Protein AF-A0A1Y5TP19-F1 (afdb_monomer_lite)

Structure (mmCIF, N/CA/C/O backbone):
data_AF-A0A1Y5TP19-F1
#
_entry.id   AF-A0A1Y5TP19-F1
#
loop_
_atom_site.group_PDB
_atom_site.id
_atom_site.type_symbol
_atom_site.label_atom_id
_atom_site.label_alt_id
_atom_site.label_comp_id
_atom_site.label_asym_id
_atom_site.label_entity_id
_atom_site.label_seq_id
_atom_site.pdbx_PDB_ins_code
_atom_site.Cartn_x
_atom_site.Cartn_y
_atom_site.Cartn_z
_atom_site.occupancy
_atom_site.B_iso_or_equiv
_atom_site.auth_seq_id
_atom_site.auth_comp_id
_atom_site.auth_asym_id
_atom_site.auth_atom_id
_atom_site.pdbx_PDB_model_num
ATOM 1 N N . MET A 1 1 ? 65.567 -20.923 27.492 1.00 49.81 1 MET A N 1
ATOM 2 C CA . MET A 1 1 ? 64.669 -20.079 26.671 1.00 49.81 1 MET A CA 1
ATOM 3 C C . MET A 1 1 ? 63.311 -20.770 26.587 1.00 49.81 1 MET A C 1
ATOM 5 O O . MET A 1 1 ? 63.199 -21.785 25.915 1.00 49.81 1 MET A O 1
ATOM 9 N N . LYS A 1 2 ? 62.323 -20.315 27.369 1.00 49.16 2 LYS A N 1
ATOM 10 C CA . LYS A 1 2 ? 60.999 -20.948 27.527 1.00 49.16 2 LYS A CA 1
ATOM 11 C C . LYS A 1 2 ? 60.025 -20.250 26.567 1.00 49.16 2 LYS A C 1
ATOM 13 O O . LYS A 1 2 ? 59.767 -19.064 26.741 1.00 49.16 2 LYS A O 1
ATOM 18 N N . ARG A 1 3 ? 59.560 -20.941 25.520 1.00 50.56 3 ARG A N 1
ATOM 19 C CA . ARG A 1 3 ? 58.592 -20.398 24.551 1.00 50.56 3 ARG A CA 1
ATOM 20 C C . ARG A 1 3 ? 57.186 -20.456 25.157 1.00 50.56 3 ARG A C 1
ATOM 22 O O . ARG A 1 3 ? 56.678 -21.541 25.417 1.00 50.56 3 ARG A O 1
ATOM 29 N N . LEU A 1 4 ? 56.601 -19.287 25.403 1.00 55.16 4 LEU A N 1
ATOM 30 C CA . LEU A 1 4 ? 55.189 -19.104 25.740 1.00 55.16 4 LEU A CA 1
ATOM 31 C C . LEU A 1 4 ? 54.353 -19.283 24.467 1.00 55.16 4 LEU A C 1
ATOM 33 O O . LEU A 1 4 ? 54.553 -18.566 23.488 1.00 55.16 4 LEU A O 1
ATOM 37 N N . VAL A 1 5 ? 53.441 -20.252 24.483 1.00 56.28 5 VAL A N 1
ATOM 38 C CA . VAL A 1 5 ? 52.428 -20.457 23.443 1.00 56.28 5 VAL A CA 1
ATOM 39 C C . VAL A 1 5 ? 51.223 -19.593 23.807 1.00 56.28 5 VAL A C 1
ATOM 41 O O . VAL A 1 5 ? 50.555 -19.850 24.806 1.00 56.28 5 VAL A O 1
ATOM 44 N N . PHE A 1 6 ? 50.974 -18.547 23.019 1.00 53.19 6 PHE A N 1
ATOM 45 C CA . PHE A 1 6 ? 49.748 -17.753 23.084 1.00 53.19 6 PHE A CA 1
ATOM 46 C C . PHE A 1 6 ? 48.612 -18.548 22.430 1.00 53.19 6 PHE A C 1
ATOM 48 O O . PHE A 1 6 ? 48.615 -18.769 21.221 1.00 53.19 6 PHE A O 1
ATOM 55 N N . ILE A 1 7 ? 47.647 -18.985 23.238 1.00 58.78 7 ILE A N 1
ATOM 56 C CA . ILE A 1 7 ? 46.369 -19.519 22.764 1.00 58.78 7 ILE A CA 1
ATOM 57 C C . ILE A 1 7 ? 45.490 -18.310 22.434 1.00 58.78 7 ILE A C 1
ATOM 59 O O . ILE A 1 7 ? 45.007 -17.619 23.329 1.00 58.78 7 ILE A O 1
ATOM 63 N N . GLY A 1 8 ? 45.341 -18.018 21.142 1.00 55.22 8 GLY A N 1
ATOM 64 C CA . GLY A 1 8 ? 44.398 -17.020 20.650 1.00 55.22 8 GLY A CA 1
ATOM 65 C C . GLY A 1 8 ? 42.970 -17.532 20.808 1.00 55.22 8 GLY A C 1
ATOM 66 O O . GLY A 1 8 ? 42.582 -18.505 20.167 1.00 55.22 8 GLY A O 1
ATOM 67 N N . VAL A 1 9 ? 42.195 -16.880 21.672 1.00 56.19 9 VAL A N 1
ATOM 68 C CA . VAL A 1 9 ? 40.747 -17.074 21.773 1.00 56.19 9 VAL A CA 1
ATOM 69 C C . VAL A 1 9 ? 40.119 -16.481 20.512 1.00 56.19 9 VAL A C 1
ATOM 71 O O . VAL A 1 9 ? 40.036 -15.263 20.363 1.00 56.19 9 VAL A O 1
ATOM 74 N N . LEU A 1 10 ? 39.717 -17.347 19.580 1.00 56.06 10 LEU A N 1
ATOM 75 C CA . LEU A 1 10 ? 38.857 -16.977 18.461 1.00 56.06 10 LEU A CA 1
ATOM 76 C C . LEU A 1 10 ? 37.479 -16.630 19.044 1.00 56.06 10 LEU A C 1
ATOM 78 O O . LEU A 1 10 ? 36.723 -17.515 19.442 1.00 56.06 10 LEU A O 1
ATOM 82 N N . ALA A 1 11 ? 37.166 -15.339 19.140 1.00 54.06 11 ALA A N 1
ATOM 83 C CA . ALA A 1 11 ? 35.811 -14.892 19.417 1.00 54.06 11 ALA A CA 1
ATOM 84 C C . ALA A 1 11 ? 34.940 -15.246 18.203 1.00 54.06 11 ALA A C 1
ATOM 86 O O . ALA A 1 11 ? 35.033 -14.613 17.152 1.00 54.06 11 ALA A O 1
ATOM 87 N N . LEU A 1 12 ? 34.127 -16.293 18.345 1.00 51.78 12 LEU A N 1
ATOM 88 C CA . LEU A 1 12 ? 33.009 -16.580 17.454 1.00 51.78 12 LEU A CA 1
ATOM 89 C C . LEU A 1 12 ? 32.052 -15.387 17.535 1.00 51.78 12 LEU A C 1
ATOM 91 O O . LEU A 1 12 ? 31.299 -15.254 18.498 1.00 51.78 12 LEU A O 1
ATOM 95 N N . MET A 1 13 ? 32.121 -14.486 16.556 1.00 58.78 13 MET A N 1
ATOM 96 C CA . MET A 1 13 ? 31.067 -13.498 16.369 1.00 58.78 13 MET A CA 1
ATOM 97 C C . MET A 1 13 ? 29.789 -14.253 15.988 1.00 58.78 13 MET A C 1
ATOM 99 O O . MET A 1 13 ? 29.853 -15.108 15.099 1.00 58.78 13 MET A O 1
ATOM 103 N N . PRO A 1 14 ? 28.643 -13.983 16.639 1.00 52.81 14 PRO A N 1
ATOM 104 C CA . PRO A 1 14 ? 27.371 -14.506 16.178 1.00 52.81 14 PRO A CA 1
ATOM 105 C C . PRO A 1 14 ? 27.142 -13.977 14.764 1.00 52.81 14 PRO A C 1
ATOM 107 O O . PRO A 1 14 ? 27.021 -12.772 14.545 1.00 52.81 14 PRO A O 1
ATOM 110 N N . SER A 1 15 ? 27.130 -14.888 13.796 1.00 52.19 15 SER A N 1
ATOM 111 C CA . SER A 1 15 ? 26.559 -14.626 12.490 1.00 52.19 15 SER A CA 1
ATOM 112 C C . SER A 1 15 ? 25.104 -14.237 12.720 1.00 52.19 15 SER A C 1
ATOM 114 O O . SER A 1 15 ? 24.290 -15.053 13.146 1.00 52.19 15 SER A O 1
ATOM 116 N N . THR A 1 16 ? 24.780 -12.969 12.482 1.00 54.03 16 THR A N 1
ATOM 117 C CA . THR A 1 16 ? 23.405 -12.557 12.214 1.00 54.03 16 THR A CA 1
ATOM 118 C C . THR A 1 16 ? 22.940 -13.412 11.044 1.00 54.03 16 THR A C 1
ATOM 120 O O . THR A 1 16 ? 23.411 -13.232 9.919 1.00 54.03 16 THR A O 1
ATOM 123 N N . GLY A 1 17 ? 22.136 -14.432 11.352 1.00 42.69 17 GLY A N 1
ATOM 124 C CA . GLY A 1 17 ? 21.569 -15.339 10.368 1.00 42.69 17 GLY A CA 1
ATOM 125 C C . GLY A 1 17 ? 20.889 -14.543 9.264 1.00 42.69 17 GLY A C 1
ATOM 126 O O . GLY A 1 17 ? 20.362 -13.458 9.511 1.00 42.69 17 GLY A O 1
ATOM 127 N N . PHE A 1 18 ? 20.974 -15.079 8.050 1.00 44.12 18 PHE A N 1
ATOM 128 C CA . PHE A 1 18 ? 20.261 -14.593 6.881 1.00 44.12 18 PHE A CA 1
ATOM 129 C C . PHE A 1 18 ? 18.843 -14.182 7.273 1.00 44.12 18 PHE A C 1
ATOM 131 O O . PHE A 1 18 ? 18.109 -14.959 7.884 1.00 44.12 18 PHE A O 1
ATOM 138 N N . ALA A 1 19 ? 18.557 -12.913 6.997 1.00 44.75 19 ALA A N 1
ATOM 139 C CA . ALA A 1 19 ? 17.285 -12.267 7.222 1.00 44.75 19 ALA A CA 1
ATOM 140 C C . ALA A 1 19 ? 16.144 -13.121 6.660 1.00 44.75 19 ALA A C 1
ATOM 142 O O . ALA A 1 19 ? 16.306 -13.749 5.615 1.00 44.75 19 ALA A O 1
ATOM 143 N N . ASP A 1 20 ? 15.004 -13.108 7.350 1.00 48.91 20 ASP A N 1
ATOM 144 C CA . ASP A 1 20 ? 13.715 -13.468 6.765 1.00 48.91 20 ASP A CA 1
ATOM 145 C C . ASP A 1 20 ? 13.628 -12.897 5.339 1.00 48.91 20 ASP A C 1
ATOM 147 O O . ASP A 1 20 ? 13.843 -11.697 5.148 1.00 48.91 20 ASP A O 1
ATOM 151 N N . ASP A 1 21 ? 13.284 -13.732 4.354 1.00 62.91 21 ASP A N 1
ATOM 152 C CA . ASP A 1 21 ? 13.056 -13.373 2.940 1.00 62.91 21 ASP A CA 1
ATOM 153 C C . ASP A 1 21 ? 11.818 -12.455 2.750 1.00 62.91 21 ASP A C 1
ATOM 155 O O . ASP A 1 21 ? 11.130 -12.477 1.726 1.00 62.91 21 ASP A O 1
ATOM 159 N N . ALA A 1 22 ? 11.471 -11.660 3.761 1.00 74.81 22 ALA A N 1
ATOM 160 C CA . ALA A 1 22 ? 10.324 -10.778 3.754 1.00 74.81 22 ALA A CA 1
ATOM 161 C C . ALA A 1 22 ? 10.591 -9.573 2.843 1.00 74.81 22 ALA A C 1
ATOM 163 O O . ALA A 1 22 ? 11.487 -8.761 3.067 1.00 74.81 22 ALA A O 1
ATOM 164 N N . VAL A 1 23 ? 9.760 -9.443 1.809 1.00 90.69 23 VAL A N 1
ATOM 165 C CA . VAL A 1 23 ? 9.824 -8.355 0.821 1.00 90.69 23 VAL A CA 1
ATOM 166 C C . VAL A 1 23 ? 9.616 -6.973 1.454 1.00 90.69 23 VAL A C 1
ATOM 168 O O . VAL A 1 23 ? 10.214 -5.997 0.998 1.00 90.69 23 VAL A O 1
ATOM 171 N N . LEU A 1 24 ? 8.800 -6.890 2.510 1.00 94.25 24 LEU A N 1
ATOM 172 C CA . LEU A 1 24 ? 8.569 -5.681 3.304 1.00 94.25 24 LEU A CA 1
ATOM 173 C C . LEU A 1 24 ? 8.929 -5.933 4.777 1.00 94.25 24 LEU A C 1
ATOM 175 O O . LEU A 1 24 ? 8.844 -7.076 5.231 1.00 94.25 24 LEU A O 1
ATOM 179 N N . PRO A 1 25 ? 9.242 -4.878 5.553 1.00 95.56 25 PRO A N 1
ATOM 180 C CA . PRO A 1 25 ? 9.376 -4.978 7.002 1.00 95.56 25 PRO A CA 1
ATOM 181 C C . PRO A 1 25 ? 8.089 -5.495 7.666 1.00 95.56 25 PRO A C 1
ATOM 183 O O . PRO A 1 25 ? 7.005 -5.286 7.106 1.00 95.56 25 PRO A O 1
ATOM 186 N N . PRO A 1 26 ? 8.171 -6.099 8.867 1.00 96.25 26 PRO A N 1
ATOM 187 C CA . PRO A 1 26 ? 7.002 -6.552 9.620 1.00 96.25 26 PRO A CA 1
ATOM 188 C C . PRO A 1 26 ? 5.958 -5.447 9.831 1.00 96.25 26 PRO A C 1
ATOM 190 O O . PRO A 1 26 ? 6.308 -4.278 10.007 1.00 96.25 26 PRO A O 1
ATOM 193 N N . GLN A 1 27 ? 4.675 -5.827 9.876 1.00 96.81 27 GLN A N 1
ATOM 194 C CA . GLN A 1 27 ? 3.550 -4.891 10.009 1.00 96.81 27 GLN A CA 1
ATOM 195 C C . GLN A 1 27 ? 3.733 -3.906 11.172 1.00 96.81 27 GLN A C 1
ATOM 197 O O . GLN A 1 27 ? 3.588 -2.703 10.978 1.00 96.81 27 GLN A O 1
ATOM 202 N N . GLU A 1 28 ? 4.111 -4.396 12.356 1.00 97.06 28 GLU A N 1
ATOM 203 C CA . GLU A 1 28 ? 4.306 -3.578 13.561 1.00 97.06 28 GLU A CA 1
ATOM 204 C C . GLU A 1 28 ? 5.353 -2.469 13.361 1.00 97.06 28 GLU A C 1
ATOM 206 O O . GLU A 1 28 ? 5.168 -1.335 13.811 1.00 97.06 28 GLU A O 1
ATOM 211 N N . GLN A 1 29 ? 6.436 -2.760 12.634 1.00 97.62 29 GLN A N 1
ATOM 212 C CA . GLN A 1 29 ? 7.475 -1.774 12.338 1.00 97.62 29 GLN A CA 1
ATOM 213 C C . GLN A 1 29 ? 6.937 -0.665 11.429 1.00 97.62 29 GLN A C 1
ATOM 215 O O . GLN A 1 29 ? 7.205 0.518 11.656 1.00 97.62 29 GLN A O 1
ATOM 220 N N . VAL A 1 30 ? 6.140 -1.031 10.422 1.00 98.12 30 VAL A N 1
ATOM 221 C CA . VAL A 1 30 ? 5.493 -0.057 9.539 1.00 98.12 30 VAL A CA 1
ATOM 222 C C . VAL A 1 30 ? 4.470 0.778 10.309 1.00 98.12 30 VAL A C 1
ATOM 224 O O . VAL A 1 30 ? 4.478 2.001 10.184 1.00 98.12 30 VAL A O 1
ATOM 227 N N . GLU A 1 31 ? 3.613 0.159 11.125 1.00 97.75 31 GLU A N 1
ATOM 228 C CA . GLU A 1 31 ? 2.636 0.872 11.962 1.00 97.75 31 GLU A CA 1
ATOM 229 C C . GLU A 1 31 ? 3.321 1.861 12.910 1.00 97.75 31 GLU A C 1
ATOM 231 O O . GLU A 1 31 ? 2.880 3.004 13.031 1.00 97.75 31 GLU A O 1
ATOM 236 N N . THR A 1 32 ? 4.447 1.463 13.506 1.00 97.88 32 THR A N 1
ATOM 237 C CA . THR A 1 32 ? 5.268 2.338 14.353 1.00 97.88 32 THR A CA 1
ATOM 238 C C . THR A 1 32 ? 5.758 3.564 13.582 1.00 97.88 32 THR A C 1
ATOM 240 O O . THR A 1 32 ? 5.635 4.690 14.071 1.00 97.88 32 THR A O 1
ATOM 243 N N . CYS A 1 33 ? 6.261 3.378 12.355 1.00 98.50 33 CYS A N 1
ATOM 244 C CA . CYS A 1 33 ? 6.642 4.497 11.493 1.00 98.50 33 CYS A CA 1
ATOM 245 C C . CYS A 1 33 ? 5.442 5.406 11.194 1.00 98.50 33 CYS A C 1
ATOM 247 O O . CYS A 1 33 ? 5.531 6.623 11.353 1.00 98.50 33 CYS A O 1
ATOM 249 N N . LEU A 1 34 ? 4.303 4.828 10.802 1.00 98.31 34 LEU A N 1
ATOM 250 C CA . LEU A 1 34 ? 3.097 5.577 10.444 1.00 98.31 34 LEU A CA 1
ATOM 251 C C . LEU A 1 34 ? 2.577 6.424 11.608 1.00 98.31 34 LEU A C 1
ATOM 253 O O . LEU A 1 34 ? 2.273 7.601 11.415 1.00 98.31 34 LEU A O 1
ATOM 257 N N . MET A 1 35 ? 2.533 5.859 12.814 1.00 96.50 35 MET A N 1
ATOM 258 C CA . MET A 1 35 ? 2.146 6.586 14.023 1.00 96.50 35 MET A CA 1
ATOM 259 C C . MET A 1 35 ? 3.135 7.710 14.352 1.00 96.50 35 MET A C 1
ATOM 261 O O . MET A 1 35 ? 2.724 8.816 14.701 1.00 96.50 35 MET A O 1
ATOM 265 N N . SER A 1 36 ? 4.440 7.467 14.196 1.00 97.19 36 SER A N 1
ATOM 266 C CA . SER A 1 36 ? 5.461 8.501 14.394 1.00 97.19 36 SER A CA 1
ATOM 267 C C . SER A 1 36 ? 5.310 9.660 13.398 1.00 97.19 36 SER A C 1
ATOM 269 O O . SER A 1 36 ? 5.390 10.829 13.789 1.00 97.19 36 SER A O 1
ATOM 271 N N . GLN A 1 37 ? 5.019 9.366 12.126 1.00 97.25 37 GLN A N 1
ATOM 272 C CA . GLN A 1 37 ? 4.730 10.392 11.118 1.00 97.25 37 GLN A CA 1
ATOM 273 C C . GLN A 1 37 ? 3.456 11.172 11.462 1.00 97.25 37 GLN A C 1
ATOM 275 O O . GLN A 1 37 ? 3.471 12.399 11.423 1.00 97.25 37 GLN A O 1
ATOM 280 N N . ALA A 1 38 ? 2.382 10.497 11.880 1.00 94.62 38 ALA A N 1
ATOM 281 C CA . ALA A 1 38 ? 1.139 11.157 12.283 1.00 94.62 38 ALA A CA 1
ATOM 282 C C . ALA A 1 38 ? 1.351 12.138 13.454 1.00 94.62 38 ALA A C 1
ATOM 284 O O . ALA A 1 38 ? 0.889 13.276 1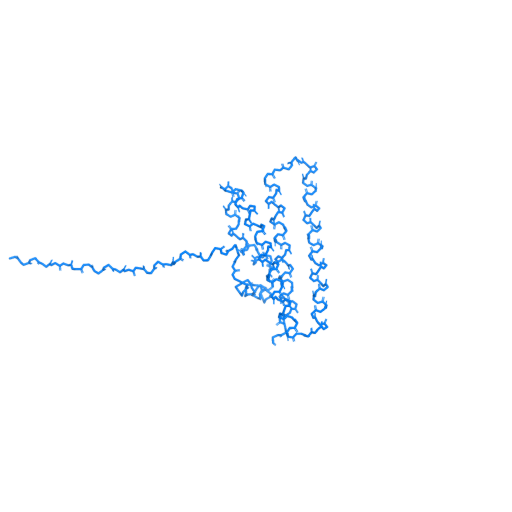3.397 1.00 94.62 38 ALA A O 1
ATOM 285 N N . GLN A 1 39 ? 2.118 11.739 14.474 1.00 94.25 39 GLN A N 1
ATOM 286 C CA . GLN A 1 39 ? 2.430 12.582 15.637 1.00 94.25 39 GLN A CA 1
ATOM 287 C C . GLN A 1 39 ? 3.327 13.778 15.293 1.00 94.25 39 GLN A C 1
ATOM 289 O O . GLN A 1 39 ? 3.195 14.846 15.886 1.00 94.25 39 GLN A O 1
ATOM 294 N N . SER A 1 40 ? 4.239 13.608 14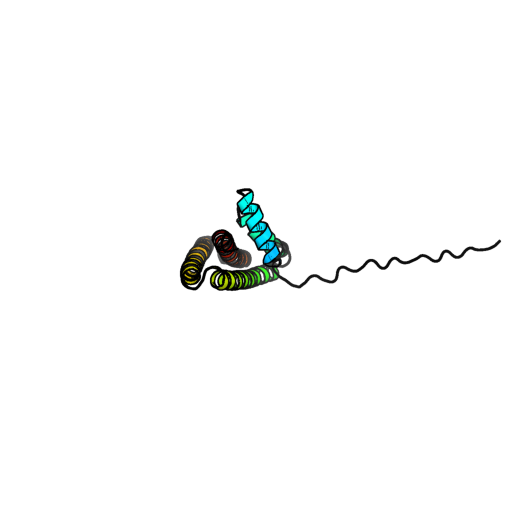.335 1.00 95.19 40 SER A N 1
ATOM 295 C CA . SER A 1 40 ? 5.158 14.663 13.891 1.00 95.19 40 SER A CA 1
ATOM 296 C C . SER A 1 40 ? 4.603 15.530 12.752 1.00 95.19 40 SER A C 1
ATOM 298 O O . SER A 1 40 ? 5.275 16.467 12.322 1.00 95.19 40 SER A O 1
ATOM 300 N N . GLY A 1 41 ? 3.388 15.248 12.262 1.00 94.00 41 GLY A N 1
ATO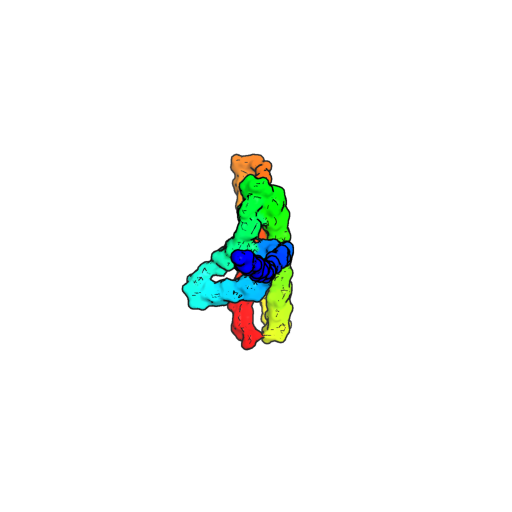M 301 C CA . GLY A 1 41 ? 2.801 15.916 11.095 1.00 94.00 41 GLY A CA 1
ATOM 302 C C . GLY A 1 41 ? 3.521 15.603 9.777 1.00 94.00 41 GLY A C 1
ATOM 303 O O . GLY A 1 41 ? 3.396 16.353 8.808 1.00 94.00 41 GLY A O 1
ATOM 304 N N . GLY A 1 42 ? 4.309 14.530 9.747 1.00 95.44 42 GLY A N 1
ATOM 305 C CA . GLY A 1 42 ? 5.044 14.088 8.574 1.00 95.44 42 GLY A CA 1
ATOM 306 C C . GLY A 1 42 ? 4.207 13.209 7.632 1.00 95.44 42 GLY A C 1
ATOM 307 O O . GLY A 1 42 ? 3.119 12.744 7.981 1.00 95.44 42 GLY A O 1
ATOM 308 N N . PRO A 1 43 ? 4.671 12.997 6.390 1.00 96.44 43 PRO A N 1
ATOM 309 C CA . PRO A 1 43 ? 3.860 12.361 5.362 1.00 96.44 43 PRO A CA 1
ATOM 310 C C . PRO A 1 43 ? 3.960 10.830 5.425 1.00 96.44 43 PRO A C 1
ATOM 312 O O . PRO A 1 43 ? 5.045 10.275 5.295 1.00 96.44 43 PRO A O 1
ATOM 315 N N . SER A 1 44 ? 2.831 10.117 5.492 1.00 95.25 44 SER A N 1
ATOM 316 C CA . SER A 1 44 ? 2.807 8.640 5.560 1.00 95.25 44 SER A CA 1
ATOM 317 C C . SER A 1 44 ? 3.525 7.940 4.397 1.00 95.25 44 SER A C 1
ATOM 319 O O . SER A 1 44 ? 4.001 6.817 4.546 1.00 95.25 44 SER A O 1
ATOM 321 N N . ILE A 1 45 ? 3.638 8.603 3.239 1.00 96.94 45 ILE A N 1
ATOM 322 C CA . ILE A 1 45 ? 4.350 8.074 2.068 1.00 96.94 45 ILE A CA 1
ATOM 323 C C . ILE A 1 45 ? 5.838 7.805 2.346 1.00 96.94 45 ILE A C 1
ATOM 325 O O . ILE A 1 45 ? 6.423 6.963 1.669 1.00 96.94 45 ILE A O 1
ATOM 329 N N . SER A 1 46 ? 6.459 8.474 3.329 1.00 97.38 46 SER A N 1
ATOM 330 C CA . SER A 1 46 ? 7.849 8.193 3.712 1.00 97.38 46 SER A CA 1
ATOM 331 C C . SER A 1 46 ? 7.997 6.755 4.215 1.00 97.38 46 SER A C 1
ATOM 333 O O . SER A 1 46 ? 8.838 6.029 3.695 1.00 97.38 46 SER A O 1
ATOM 335 N N . CYS A 1 47 ? 7.111 6.311 5.111 1.00 98.38 47 CYS A N 1
ATOM 336 C CA . CYS A 1 47 ? 7.091 4.947 5.645 1.00 98.38 47 CYS A CA 1
ATOM 337 C C . CYS A 1 47 ? 6.829 3.900 4.558 1.00 98.38 47 CYS A C 1
ATOM 339 O O . CYS A 1 47 ? 7.446 2.839 4.553 1.00 98.38 47 CYS A O 1
ATOM 341 N N . ILE A 1 48 ? 5.931 4.198 3.612 1.00 98.19 48 ILE A N 1
ATOM 342 C CA . ILE A 1 48 ? 5.631 3.280 2.502 1.00 98.19 48 ILE A CA 1
ATOM 343 C C . ILE A 1 48 ? 6.836 3.146 1.563 1.00 98.19 48 ILE A C 1
ATOM 345 O O . ILE A 1 48 ? 7.182 2.036 1.162 1.00 98.19 48 ILE A O 1
ATOM 349 N N . ASN A 1 49 ? 7.499 4.260 1.237 1.00 96.94 49 ASN A N 1
ATOM 350 C CA . ASN A 1 49 ? 8.707 4.249 0.414 1.00 96.94 49 ASN A CA 1
ATOM 351 C C . ASN A 1 49 ? 9.874 3.542 1.111 1.00 96.94 49 ASN A C 1
ATOM 353 O O . ASN A 1 49 ? 10.607 2.813 0.449 1.00 96.94 49 ASN A O 1
ATOM 357 N N . GLU A 1 50 ? 10.040 3.745 2.419 1.00 97.19 50 GLU A N 1
ATOM 358 C CA . GLU A 1 50 ? 11.058 3.063 3.220 1.00 97.19 50 GLU A CA 1
ATOM 359 C C . GLU A 1 50 ? 10.821 1.551 3.230 1.00 97.19 50 GLU A C 1
ATOM 361 O O . GLU A 1 50 ? 11.726 0.788 2.897 1.00 97.19 50 GLU A O 1
ATOM 366 N N . ALA A 1 51 ? 9.583 1.118 3.490 1.00 97.62 51 ALA A N 1
ATOM 367 C CA . ALA A 1 51 ? 9.208 -0.293 3.470 1.00 97.62 51 ALA A CA 1
ATOM 368 C C . ALA A 1 51 ? 9.490 -0.962 2.113 1.00 97.62 51 ALA A C 1
ATOM 370 O O . ALA A 1 51 ? 9.884 -2.121 2.064 1.00 97.62 51 ALA A O 1
ATOM 371 N N . GLN A 1 52 ? 9.324 -0.228 1.012 1.00 97.00 52 GLN A N 1
ATOM 372 C CA . GLN A 1 52 ? 9.573 -0.710 -0.350 1.00 97.00 52 GLN A CA 1
ATOM 373 C C . GLN A 1 52 ? 11.012 -0.475 -0.840 1.00 97.00 52 GLN A C 1
ATOM 375 O O . GLN A 1 52 ? 11.325 -0.785 -1.994 1.00 97.00 52 GLN A O 1
ATOM 380 N N . GLY A 1 53 ? 11.894 0.083 -0.003 1.00 95.88 53 GLY A N 1
ATOM 381 C CA . GLY A 1 53 ? 13.262 0.440 -0.383 1.00 95.88 53 GLY A CA 1
ATOM 382 C C . GLY A 1 53 ? 14.075 -0.757 -0.881 1.00 95.88 53 GLY A C 1
ATOM 383 O O . GLY A 1 53 ? 14.843 -0.629 -1.836 1.00 95.88 53 GLY A O 1
ATOM 384 N N . SER A 1 54 ? 13.820 -1.938 -0.313 1.00 93.38 54 SER A N 1
ATOM 385 C CA . SER A 1 54 ? 14.403 -3.219 -0.730 1.00 93.38 54 SER A CA 1
ATOM 386 C C . SER A 1 54 ? 14.069 -3.594 -2.179 1.00 93.38 54 SER A C 1
ATOM 388 O O . SER A 1 54 ? 14.874 -4.248 -2.829 1.00 93.38 54 SER A O 1
ATOM 390 N N . CYS A 1 55 ? 12.930 -3.171 -2.732 1.00 96.12 55 CYS A N 1
ATOM 391 C CA . CYS A 1 55 ? 12.590 -3.438 -4.132 1.00 96.12 55 CYS A CA 1
ATOM 392 C C . CYS A 1 55 ? 13.287 -2.473 -5.094 1.00 96.12 55 CYS A C 1
ATOM 394 O O . CYS A 1 55 ? 13.626 -2.839 -6.220 1.00 96.12 55 CYS A O 1
ATOM 396 N N . ILE A 1 56 ? 13.521 -1.233 -4.654 1.00 94.12 56 ILE A N 1
ATOM 397 C CA . ILE A 1 56 ? 14.116 -0.174 -5.480 1.00 94.12 56 ILE A CA 1
ATOM 398 C C . ILE A 1 56 ? 15.566 -0.508 -5.848 1.00 94.12 56 ILE A C 1
ATOM 400 O O . ILE A 1 56 ? 15.990 -0.199 -6.961 1.00 94.12 56 ILE A O 1
ATOM 404 N N . GLN A 1 57 ? 16.303 -1.178 -4.958 1.00 93.88 57 GLN A N 1
ATOM 405 C CA . GLN A 1 57 ? 17.710 -1.528 -5.189 1.00 93.88 57 GLN A CA 1
ATOM 406 C C . GLN A 1 57 ? 17.921 -2.437 -6.412 1.00 93.88 57 GLN A C 1
ATOM 408 O O . GLN A 1 57 ? 18.995 -2.430 -7.000 1.00 93.88 57 GLN A O 1
ATOM 413 N N . PHE A 1 58 ? 16.899 -3.194 -6.825 1.00 92.81 58 PHE A N 1
ATOM 414 C CA . PHE A 1 58 ? 16.994 -4.114 -7.958 1.00 92.81 58 PHE A CA 1
ATOM 415 C C . PHE A 1 58 ? 16.712 -3.452 -9.312 1.00 92.81 58 PHE A C 1
ATOM 417 O O . PHE A 1 58 ? 16.947 -4.077 -10.340 1.00 92.81 58 PHE A O 1
ATOM 424 N N . ILE A 1 59 ? 16.206 -2.211 -9.346 1.00 93.06 59 ILE A N 1
ATOM 425 C CA . ILE A 1 59 ? 15.690 -1.598 -10.584 1.00 93.06 59 ILE A CA 1
ATOM 426 C C . ILE A 1 59 ? 16.756 -1.517 -11.686 1.00 93.06 59 ILE A C 1
ATOM 428 O O . ILE A 1 59 ? 16.418 -1.721 -12.848 1.00 93.06 59 ILE A O 1
ATOM 432 N N . SER A 1 60 ? 18.014 -1.216 -11.352 1.00 93.06 60 SER A N 1
ATOM 433 C CA . SER A 1 60 ? 19.096 -1.122 -12.344 1.00 93.06 60 SER A CA 1
ATOM 434 C C . SER A 1 60 ? 19.727 -2.472 -12.672 1.00 93.06 60 SER A C 1
ATOM 436 O O . SER A 1 60 ? 20.017 -2.744 -13.835 1.00 93.06 60 SER A O 1
ATOM 438 N N . ASP A 1 61 ? 19.939 -3.302 -11.651 1.00 93.12 61 ASP A N 1
ATOM 439 C CA . ASP A 1 61 ? 20.854 -4.444 -11.739 1.00 93.12 61 ASP A CA 1
ATOM 440 C C . ASP A 1 61 ? 20.116 -5.762 -12.008 1.00 93.12 61 ASP A C 1
ATOM 442 O O . ASP A 1 61 ? 20.669 -6.677 -12.619 1.00 93.12 61 ASP A O 1
ATOM 446 N N . ALA A 1 62 ? 18.857 -5.860 -11.573 1.00 95.50 62 ALA A N 1
ATOM 447 C CA . ALA A 1 62 ? 17.992 -7.021 -11.761 1.00 95.50 62 ALA A CA 1
ATOM 448 C C . ALA A 1 62 ? 16.519 -6.584 -11.9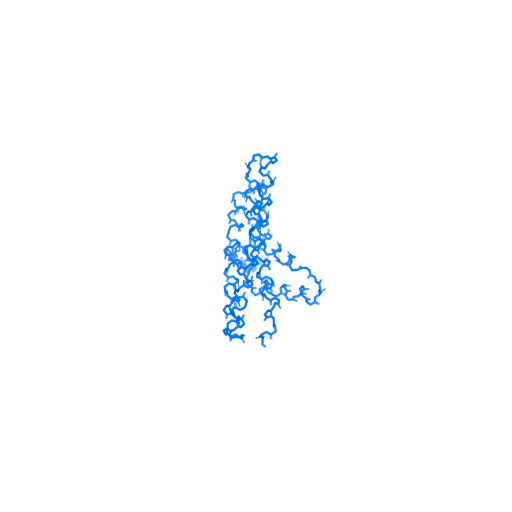27 1.00 95.50 62 ALA A C 1
ATOM 450 O O . ALA A 1 62 ? 15.694 -6.818 -11.037 1.00 95.50 62 ALA A O 1
ATOM 451 N N . PRO A 1 63 ? 16.153 -5.951 -13.056 1.00 95.00 63 PRO A N 1
ATOM 452 C CA . PRO A 1 63 ? 14.844 -5.312 -13.225 1.00 95.00 63 PRO A CA 1
ATOM 453 C C . PRO A 1 63 ? 13.654 -6.279 -13.057 1.00 95.00 63 PRO A C 1
ATOM 455 O O . PRO A 1 63 ? 12.648 -5.938 -12.433 1.00 95.00 63 PRO A O 1
ATOM 458 N N . GLN A 1 64 ? 13.800 -7.530 -13.499 1.00 95.94 64 GLN A N 1
ATOM 459 C CA . GLN A 1 64 ? 12.802 -8.585 -13.302 1.00 95.94 64 GLN A CA 1
ATOM 460 C C . GLN A 1 64 ? 12.625 -8.933 -11.817 1.00 95.94 64 GLN A C 1
ATOM 462 O O . GLN A 1 64 ? 11.504 -9.181 -11.373 1.00 95.94 64 GLN A O 1
ATOM 467 N N . ALA A 1 65 ? 13.706 -8.917 -11.029 1.00 95.88 65 ALA A N 1
ATOM 468 C CA . ALA A 1 65 ? 13.625 -9.100 -9.582 1.00 95.88 65 ALA A CA 1
ATOM 469 C C . ALA A 1 65 ? 12.934 -7.903 -8.912 1.00 95.88 65 ALA A C 1
ATOM 471 O O . ALA A 1 65 ? 12.122 -8.100 -8.011 1.00 95.88 65 ALA A O 1
ATOM 472 N N . ALA A 1 66 ? 13.169 -6.676 -9.396 1.00 96.81 66 ALA A N 1
ATOM 473 C CA . ALA A 1 66 ? 12.443 -5.492 -8.934 1.00 96.81 66 ALA A CA 1
ATOM 474 C C . ALA A 1 66 ? 10.933 -5.612 -9.195 1.00 96.81 66 ALA A C 1
ATOM 476 O O . ALA A 1 66 ? 10.127 -5.341 -8.304 1.00 96.81 66 ALA A O 1
ATOM 477 N N . LEU A 1 67 ? 10.546 -6.052 -10.399 1.00 97.44 67 LEU A N 1
ATOM 478 C CA . LEU A 1 67 ? 9.148 -6.289 -10.758 1.00 97.44 67 LEU A CA 1
ATOM 479 C C . LEU A 1 67 ? 8.494 -7.302 -9.809 1.00 97.44 67 LEU A C 1
ATOM 481 O O . LEU A 1 67 ? 7.449 -7.004 -9.232 1.00 97.44 67 LEU A O 1
ATOM 485 N N . LEU A 1 68 ? 9.118 -8.470 -9.618 1.00 97.50 68 LEU A N 1
ATOM 486 C CA . LEU A 1 68 ? 8.611 -9.503 -8.709 1.00 97.50 68 LEU A CA 1
ATOM 487 C C . LEU A 1 68 ? 8.507 -8.990 -7.268 1.00 97.50 68 LEU A C 1
ATOM 489 O O . LEU A 1 68 ? 7.472 -9.174 -6.633 1.00 97.50 68 LEU A O 1
ATOM 493 N N . CYS A 1 69 ? 9.518 -8.258 -6.796 1.00 98.0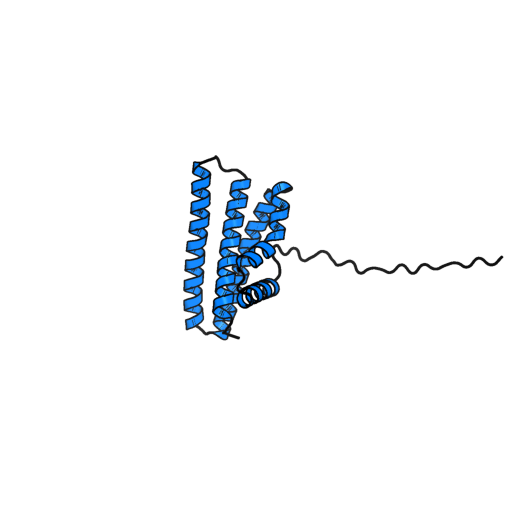0 69 CYS A N 1
ATOM 494 C CA . CYS A 1 69 ? 9.516 -7.649 -5.470 1.00 98.00 69 CYS A CA 1
ATOM 495 C C . CYS A 1 69 ? 8.319 -6.706 -5.275 1.00 98.00 69 CYS A C 1
ATOM 497 O O . CYS A 1 69 ? 7.611 -6.812 -4.279 1.00 98.00 69 CYS A O 1
ATOM 499 N N . PHE A 1 70 ? 8.011 -5.821 -6.231 1.00 98.38 70 PHE A N 1
ATOM 500 C CA . PHE A 1 70 ? 6.843 -4.939 -6.099 1.00 98.38 70 PHE A CA 1
ATOM 501 C C . PHE A 1 70 ? 5.506 -5.689 -6.155 1.00 98.38 70 PHE A C 1
ATOM 503 O O . PHE A 1 70 ? 4.575 -5.331 -5.430 1.00 98.38 70 PHE A O 1
ATOM 510 N N . LEU A 1 71 ? 5.401 -6.743 -6.968 1.00 97.94 71 LEU A N 1
ATOM 511 C CA . LEU A 1 71 ? 4.207 -7.593 -6.998 1.00 97.94 71 LEU A CA 1
ATOM 512 C C . LEU A 1 71 ? 3.999 -8.328 -5.668 1.00 97.94 71 LEU A C 1
ATOM 514 O O . LEU A 1 71 ? 2.868 -8.451 -5.199 1.00 97.94 71 LEU A O 1
ATOM 518 N N . ASP A 1 72 ? 5.072 -8.780 -5.025 1.00 97.81 72 ASP A N 1
ATOM 519 C CA . ASP A 1 72 ? 4.988 -9.406 -3.708 1.00 97.81 72 ASP A CA 1
ATOM 520 C C . ASP A 1 72 ? 4.717 -8.379 -2.606 1.00 97.81 72 ASP A C 1
ATOM 522 O O . ASP A 1 72 ? 3.870 -8.620 -1.746 1.00 97.81 72 ASP A O 1
ATOM 526 N N . ALA A 1 73 ? 5.304 -7.183 -2.684 1.00 98.12 73 ALA A N 1
ATOM 527 C CA . ALA A 1 73 ? 4.984 -6.074 -1.789 1.00 98.12 73 ALA A CA 1
ATOM 528 C C . ALA A 1 73 ? 3.487 -5.730 -1.825 1.00 98.12 73 ALA A C 1
ATOM 530 O O . ALA A 1 73 ? 2.882 -5.487 -0.783 1.00 98.12 73 ALA A O 1
ATOM 531 N N . GLN A 1 74 ? 2.856 -5.752 -3.004 1.00 98.12 74 GLN A N 1
ATOM 532 C CA . GLN A 1 74 ? 1.410 -5.561 -3.135 1.00 98.12 74 GLN A CA 1
ATOM 533 C C . GLN A 1 74 ? 0.611 -6.610 -2.341 1.00 98.12 74 GLN A C 1
ATOM 535 O O . GLN A 1 74 ? -0.365 -6.263 -1.666 1.00 98.12 74 GLN A O 1
ATOM 540 N N . LYS A 1 75 ? 1.017 -7.885 -2.398 1.00 98.12 75 LYS A N 1
ATOM 541 C CA . LYS A 1 75 ? 0.373 -8.970 -1.639 1.00 98.12 75 LYS A CA 1
ATOM 542 C C . LYS A 1 75 ? 0.568 -8.776 -0.138 1.00 98.12 75 LYS A C 1
ATOM 544 O O . LYS A 1 75 ? -0.394 -8.888 0.613 1.00 98.12 75 LYS A O 1
ATOM 549 N N . VAL A 1 76 ? 1.781 -8.426 0.291 1.00 98.19 76 VAL A N 1
ATOM 550 C CA . VAL A 1 76 ? 2.076 -8.171 1.707 1.00 98.19 76 VAL A CA 1
ATOM 551 C C . VAL A 1 76 ? 1.241 -7.001 2.236 1.00 98.19 76 VAL A C 1
ATOM 553 O O . VAL A 1 76 ? 0.608 -7.138 3.278 1.00 98.19 76 VAL A O 1
ATOM 556 N N . TRP A 1 77 ? 1.119 -5.898 1.489 1.00 98.50 77 TRP A N 1
ATOM 557 C CA . TRP A 1 77 ? 0.224 -4.801 1.872 1.00 98.50 77 TRP A CA 1
ATOM 558 C C . TRP A 1 77 ? -1.240 -5.231 1.971 1.00 98.50 77 TRP A C 1
ATOM 560 O O . TRP A 1 77 ? -1.940 -4.806 2.885 1.00 98.50 77 TRP A O 1
ATOM 570 N N . THR A 1 78 ? -1.705 -6.089 1.061 1.00 98.44 78 THR A N 1
ATOM 571 C CA . THR A 1 78 ? -3.068 -6.642 1.122 1.00 98.44 78 THR A CA 1
ATOM 572 C C . THR A 1 78 ? -3.277 -7.442 2.410 1.00 98.44 78 THR A C 1
ATOM 574 O O . THR A 1 78 ? -4.316 -7.305 3.054 1.00 98.44 78 THR A O 1
ATOM 577 N N . ASN A 1 79 ? -2.275 -8.218 2.831 1.00 98.44 79 ASN A N 1
ATOM 578 C CA . ASN A 1 79 ? -2.318 -8.954 4.093 1.00 98.44 79 ASN A CA 1
ATOM 579 C C . ASN A 1 79 ? -2.346 -8.008 5.302 1.00 98.44 79 ASN A C 1
ATOM 581 O O . ASN A 1 79 ? -3.133 -8.230 6.217 1.00 98.44 79 ASN A O 1
ATOM 585 N N . TYR A 1 80 ? -1.553 -6.931 5.289 1.00 98.56 80 TYR A N 1
ATOM 586 C CA . TYR A 1 80 ? -1.566 -5.926 6.360 1.00 98.56 80 TYR A CA 1
ATOM 587 C C . TYR A 1 80 ? -2.917 -5.210 6.463 1.00 98.56 80 TYR A C 1
ATOM 589 O O . TYR A 1 80 ? -3.416 -4.992 7.564 1.00 98.56 80 TYR A O 1
ATOM 597 N N . ILE A 1 81 ? -3.556 -4.901 5.329 1.00 98.75 81 ILE A N 1
ATOM 598 C CA . ILE A 1 81 ? -4.930 -4.377 5.304 1.00 98.75 81 ILE A CA 1
ATOM 599 C C . ILE A 1 81 ? -5.896 -5.381 5.940 1.00 98.75 81 ILE A C 1
ATOM 601 O O . ILE A 1 81 ? -6.700 -4.983 6.777 1.00 98.75 81 ILE A O 1
ATOM 605 N N . GLY A 1 82 ? -5.808 -6.666 5.579 1.00 98.62 82 GLY A N 1
ATOM 606 C CA . GLY A 1 82 ? -6.647 -7.722 6.154 1.00 98.62 82 GLY A CA 1
ATOM 607 C C . GLY A 1 82 ? -6.499 -7.825 7.673 1.00 98.62 82 GLY A C 1
ATOM 608 O O . GLY A 1 82 ? -7.478 -7.676 8.394 1.00 98.62 82 GLY A O 1
ATOM 609 N N . ALA A 1 83 ? -5.264 -7.954 8.161 1.00 98.50 83 ALA A N 1
ATOM 610 C CA . ALA A 1 83 ? -4.980 -8.022 9.594 1.00 98.50 83 ALA A CA 1
ATOM 611 C C . ALA A 1 83 ? -5.461 -6.771 10.349 1.00 98.50 83 ALA A C 1
ATOM 613 O O . ALA A 1 83 ? -5.962 -6.855 11.470 1.00 98.50 83 ALA A O 1
ATOM 614 N N . ARG A 1 84 ? -5.346 -5.588 9.735 1.00 98.19 84 ARG A N 1
ATOM 615 C CA . ARG A 1 84 ? -5.845 -4.351 10.340 1.00 98.19 84 ARG A CA 1
ATOM 616 C C . ARG A 1 84 ? -7.371 -4.269 10.336 1.00 98.19 84 ARG A C 1
ATOM 618 O O . ARG A 1 84 ? -7.936 -3.746 11.290 1.00 98.19 84 ARG A O 1
ATOM 625 N N . MET A 1 85 ? -8.039 -4.789 9.309 1.00 98.62 85 MET A N 1
ATOM 626 C CA . MET A 1 85 ? -9.499 -4.917 9.289 1.00 98.62 85 MET A CA 1
ATOM 627 C C . MET A 1 85 ? -9.997 -5.865 10.383 1.00 98.62 85 MET A C 1
ATOM 629 O O . MET A 1 85 ? -10.978 -5.537 11.048 1.00 98.62 85 MET A O 1
ATOM 633 N N . ASP A 1 86 ? -9.292 -6.973 10.628 1.00 98.50 86 ASP A N 1
ATOM 634 C CA . ASP A 1 86 ? -9.600 -7.886 11.735 1.00 98.50 86 ASP A CA 1
ATOM 635 C C . ASP A 1 86 ? -9.472 -7.174 13.091 1.00 98.50 86 ASP A C 1
ATOM 637 O O . ASP A 1 86 ? -10.357 -7.282 13.937 1.00 98.50 86 ASP A O 1
ATOM 641 N N . PHE A 1 87 ? -8.427 -6.358 13.272 1.00 97.75 87 PHE A N 1
ATOM 642 C CA . PHE A 1 87 ? -8.283 -5.503 14.455 1.00 97.75 87 PHE A CA 1
ATOM 643 C C . PHE A 1 87 ? -9.444 -4.504 14.605 1.00 97.75 87 PHE A C 1
ATOM 645 O O . PHE A 1 87 ? -9.981 -4.339 15.701 1.00 97.75 87 PHE A O 1
ATOM 652 N N . VAL A 1 88 ? -9.856 -3.840 13.517 1.00 98.31 88 VAL A N 1
ATOM 653 C CA . VAL A 1 88 ? -10.992 -2.901 13.540 1.00 98.31 88 VAL A CA 1
ATOM 654 C C . VAL A 1 88 ? -12.283 -3.617 13.923 1.00 98.31 88 VAL A C 1
ATOM 656 O O . VAL A 1 88 ? -13.058 -3.070 14.702 1.00 98.31 88 VAL A O 1
ATOM 659 N N . LEU A 1 89 ? -12.503 -4.833 13.426 1.00 98.12 89 LEU A N 1
ATOM 660 C CA . LEU A 1 89 ? -13.646 -5.654 13.811 1.00 98.12 89 LEU A CA 1
ATOM 661 C C . LEU A 1 89 ? -13.602 -6.020 15.296 1.00 98.12 89 LEU A C 1
ATOM 663 O O . LEU A 1 89 ? -14.587 -5.816 16.003 1.00 98.12 89 LEU A O 1
ATOM 667 N N . GLU A 1 90 ? -12.458 -6.500 15.784 1.00 98.19 90 GLU A N 1
ATOM 668 C CA . GLU A 1 90 ? -12.292 -6.915 17.179 1.00 98.19 90 GLU A CA 1
ATOM 669 C C . GLU A 1 90 ? -12.516 -5.755 18.161 1.00 98.19 90 GLU A C 1
ATOM 671 O O . GLU A 1 90 ? -13.143 -5.937 19.206 1.00 98.19 90 GLU A O 1
ATOM 676 N N . LYS A 1 91 ? -12.001 -4.560 17.847 1.00 98.19 91 LYS A N 1
ATOM 677 C CA . LYS A 1 91 ? -12.031 -3.409 18.764 1.00 98.19 91 LYS A CA 1
ATOM 678 C C . LYS A 1 91 ? -13.194 -2.449 18.539 1.00 98.19 91 LYS A C 1
ATOM 680 O O . LYS A 1 91 ? -13.676 -1.843 19.492 1.00 98.19 91 LYS A O 1
ATOM 685 N N . GLY A 1 92 ? -13.622 -2.279 17.293 1.00 97.25 92 GLY A N 1
ATOM 686 C CA . GLY A 1 92 ? -14.658 -1.327 16.892 1.00 97.25 92 GLY A CA 1
ATOM 687 C C . GLY A 1 92 ? -16.047 -1.941 16.701 1.00 97.25 92 GLY A C 1
ATOM 688 O O . GLY A 1 92 ? -17.030 -1.201 16.673 1.00 97.25 92 GLY A O 1
ATOM 689 N N . GLY A 1 93 ? -16.148 -3.268 16.587 1.00 97.62 93 GLY A N 1
ATOM 690 C CA . GLY A 1 93 ? -17.400 -3.969 16.309 1.00 97.62 93 GLY A CA 1
ATOM 691 C C . GLY A 1 93 ? -17.854 -3.876 14.847 1.00 97.62 93 GLY A C 1
ATOM 692 O O . GLY A 1 93 ? -17.223 -3.231 14.004 1.00 97.62 93 GLY A O 1
ATOM 693 N N . ASP A 1 94 ? -18.975 -4.539 14.555 1.00 97.94 94 ASP A N 1
ATOM 694 C CA . ASP A 1 94 ? -19.449 -4.789 13.186 1.00 97.94 94 ASP A CA 1
ATOM 695 C C . ASP A 1 94 ? -19.709 -3.506 12.382 1.00 97.94 94 ASP A C 1
ATOM 697 O O . ASP A 1 94 ? -19.318 -3.422 11.217 1.00 97.94 94 ASP A O 1
ATOM 701 N N . ASP A 1 95 ? -20.320 -2.485 12.992 1.00 97.69 95 ASP A N 1
ATOM 702 C CA . ASP A 1 95 ? -20.678 -1.243 12.294 1.00 97.69 95 ASP A CA 1
ATOM 703 C C . ASP A 1 95 ? -19.433 -0.469 11.829 1.00 97.69 95 ASP A C 1
ATOM 705 O O . ASP A 1 95 ? -19.360 -0.027 10.678 1.00 97.69 95 ASP A O 1
ATOM 709 N N . LEU A 1 96 ? -18.419 -0.337 12.694 1.00 97.25 96 LEU A N 1
ATOM 710 C CA . LEU A 1 96 ? -17.165 0.334 12.339 1.00 97.25 96 LEU A CA 1
ATOM 711 C C . LEU A 1 96 ? -16.362 -0.477 11.321 1.00 97.25 96 LEU A C 1
ATOM 713 O O . LEU A 1 96 ? -15.811 0.103 10.383 1.00 97.25 96 LEU A O 1
ATOM 717 N N . ALA A 1 97 ? -16.337 -1.804 11.451 1.00 98.31 97 ALA A N 1
ATOM 718 C CA . ALA A 1 97 ? -15.705 -2.674 10.467 1.00 98.31 97 ALA A CA 1
ATOM 719 C C . ALA A 1 97 ? -16.390 -2.592 9.095 1.00 98.31 97 ALA A C 1
ATOM 721 O O . ALA A 1 97 ? -15.709 -2.559 8.070 1.00 98.31 97 ALA A O 1
ATOM 722 N N . ALA A 1 98 ? -17.720 -2.493 9.049 1.00 98.50 98 ALA A N 1
ATOM 723 C CA . ALA A 1 98 ? -18.456 -2.321 7.801 1.00 98.50 98 ALA A CA 1
ATOM 724 C C . ALA A 1 98 ? -18.102 -0.993 7.114 1.00 98.50 98 ALA A C 1
ATOM 726 O O . ALA A 1 98 ? -17.821 -0.979 5.912 1.00 98.50 98 ALA A O 1
ATOM 727 N N . VAL A 1 99 ? -18.053 0.111 7.870 1.00 98.25 99 VAL A N 1
ATOM 728 C CA . VAL A 1 99 ? -17.634 1.423 7.349 1.00 98.25 99 VAL A CA 1
ATOM 729 C C . VAL A 1 99 ? -16.193 1.370 6.839 1.00 98.25 99 VAL A C 1
ATOM 731 O O . VAL A 1 99 ? -15.946 1.714 5.683 1.00 98.25 99 VAL A O 1
ATOM 734 N N . ALA A 1 100 ? -15.254 0.872 7.648 1.00 98.38 100 ALA A N 1
ATOM 735 C CA . ALA A 1 100 ? -13.849 0.757 7.260 1.00 98.38 100 ALA A CA 1
ATOM 736 C C . ALA A 1 100 ? -13.667 -0.121 6.010 1.00 98.38 100 ALA A C 1
ATOM 738 O O . ALA A 1 100 ? -12.911 0.232 5.107 1.00 98.38 100 ALA A O 1
ATOM 739 N N . GLY A 1 101 ? -14.413 -1.224 5.898 1.00 98.50 101 GLY A N 1
ATOM 740 C CA . GLY A 1 101 ? -14.374 -2.104 4.731 1.00 98.50 101 GLY A CA 1
ATOM 741 C C . GLY A 1 101 ? -14.864 -1.422 3.450 1.00 98.50 101 GLY A C 1
ATOM 742 O O . GLY A 1 101 ? -14.282 -1.620 2.379 1.00 98.50 101 GLY A O 1
ATOM 743 N N . ILE A 1 102 ? -15.901 -0.583 3.547 1.00 98.62 102 ILE A N 1
ATOM 744 C CA . ILE A 1 102 ? -16.373 0.245 2.429 1.00 98.62 102 ILE A CA 1
ATOM 745 C C . ILE A 1 102 ? -15.283 1.238 2.013 1.00 98.62 102 ILE A C 1
ATOM 747 O O . ILE A 1 102 ? -14.966 1.320 0.824 1.00 98.62 102 ILE A O 1
ATOM 751 N N . GLU A 1 103 ? -14.687 1.956 2.966 1.00 98.56 103 GLU A N 1
ATOM 752 C CA . GLU A 1 103 ? -13.634 2.935 2.679 1.00 98.56 103 GLU A CA 1
ATOM 753 C C . GLU A 1 103 ? -12.410 2.282 2.029 1.00 98.56 103 GLU A C 1
ATOM 755 O O . GLU A 1 103 ? -12.013 2.694 0.940 1.00 98.56 103 GLU A O 1
ATOM 760 N N . VAL A 1 104 ? -11.890 1.195 2.609 1.00 98.69 104 VAL A N 1
ATOM 761 C CA . VAL A 1 104 ? -10.769 0.416 2.056 1.00 98.69 104 VAL A CA 1
ATOM 762 C C . VAL A 1 104 ? -11.054 -0.014 0.618 1.00 98.69 104 VAL A C 1
ATOM 764 O O . VAL A 1 104 ? -10.206 0.155 -0.262 1.00 98.69 104 VAL A O 1
ATOM 767 N N . LYS A 1 105 ? -12.255 -0.541 0.345 1.00 98.56 105 LYS A N 1
ATOM 768 C CA . LYS A 1 105 ? -12.650 -0.963 -1.005 1.00 98.56 105 LYS A CA 1
ATOM 769 C C . LYS A 1 105 ? -12.578 0.195 -1.999 1.00 98.56 105 LYS A C 1
ATOM 771 O O . LYS A 1 105 ? -12.020 0.028 -3.086 1.00 98.56 105 LYS A O 1
ATOM 776 N N . PHE A 1 106 ? -13.165 1.342 -1.667 1.00 98.62 106 PHE A N 1
ATOM 777 C CA . PHE A 1 106 ? -13.219 2.476 -2.588 1.00 98.62 106 PHE A CA 1
ATOM 778 C C . PHE A 1 106 ? -11.873 3.189 -2.728 1.00 98.62 106 PHE A C 1
ATOM 780 O O . PHE A 1 106 ? -11.519 3.561 -3.846 1.00 98.62 106 PHE A O 1
ATOM 787 N N . ASP A 1 107 ? -11.082 3.292 -1.661 1.00 98.56 107 ASP A N 1
ATOM 788 C CA . ASP A 1 107 ? -9.736 3.859 -1.733 1.00 98.56 107 ASP A CA 1
ATOM 789 C C . ASP A 1 107 ? -8.812 2.991 -2.601 1.00 98.56 107 ASP A C 1
ATOM 791 O O . ASP A 1 107 ? -8.074 3.514 -3.439 1.00 98.56 107 ASP A O 1
ATOM 795 N N . LEU A 1 108 ? -8.891 1.657 -2.478 1.00 98.31 108 LEU A N 1
ATOM 796 C CA . LEU A 1 108 ? -8.151 0.740 -3.351 1.00 98.31 108 LEU A CA 1
ATOM 797 C C . LEU A 1 108 ? -8.546 0.919 -4.818 1.00 98.31 108 LEU A C 1
ATOM 799 O O . LEU A 1 108 ? -7.669 0.992 -5.680 1.00 98.31 108 LEU A O 1
ATOM 803 N N . LEU A 1 109 ? -9.847 0.994 -5.113 1.00 98.25 109 LEU A N 1
ATOM 804 C CA . LEU A 1 109 ? -10.341 1.210 -6.476 1.00 98.25 109 LEU A CA 1
ATOM 805 C C . LEU A 1 109 ? -9.851 2.543 -7.043 1.00 98.25 109 LEU A C 1
ATOM 807 O O . LEU A 1 109 ? -9.336 2.582 -8.160 1.00 98.25 109 LEU A O 1
ATOM 811 N N . GLN A 1 110 ? -9.972 3.622 -6.269 1.00 98.44 110 GLN A N 1
ATOM 812 C CA . GLN A 1 110 ? -9.549 4.950 -6.689 1.00 98.44 110 GLN A CA 1
ATOM 813 C C . GLN A 1 110 ? -8.042 4.998 -6.956 1.00 98.44 110 GLN A C 1
ATOM 815 O O . GLN A 1 110 ? -7.623 5.485 -8.007 1.00 98.44 110 GLN A O 1
ATOM 820 N N . ASN A 1 111 ? -7.226 4.473 -6.042 1.00 97.56 111 ASN A N 1
ATOM 821 C CA . ASN A 1 111 ? -5.773 4.508 -6.186 1.00 97.56 111 ASN A CA 1
ATOM 822 C C . ASN A 1 111 ? -5.305 3.645 -7.369 1.00 97.56 111 ASN A C 1
ATOM 824 O O . ASN A 1 111 ? -4.480 4.099 -8.163 1.00 97.56 111 ASN A O 1
ATOM 828 N N . LYS A 1 112 ? -5.885 2.450 -7.558 1.00 96.19 112 LYS A N 1
ATOM 829 C CA . LYS A 1 112 ? -5.595 1.594 -8.724 1.00 96.19 112 LYS A CA 1
ATOM 830 C C . LYS A 1 112 ? -5.995 2.256 -10.038 1.00 96.19 112 LYS A C 1
ATOM 832 O O . LYS A 1 112 ? -5.235 2.202 -11.001 1.00 96.19 112 LYS A O 1
ATOM 837 N N . LEU A 1 113 ? -7.139 2.940 -10.074 1.00 98.00 113 LEU A N 1
ATOM 838 C CA . LEU A 1 113 ? -7.561 3.692 -11.255 1.00 98.00 113 LEU A CA 1
ATOM 839 C C . LEU A 1 113 ? -6.548 4.794 -11.614 1.00 98.00 113 LEU A C 1
ATOM 841 O O . LEU A 1 113 ? -6.266 5.007 -12.792 1.00 98.00 113 LEU A O 1
ATOM 845 N N . GLN A 1 114 ? -5.949 5.466 -10.623 1.00 97.62 114 GLN A N 1
ATOM 846 C CA . GLN A 1 114 ? -4.882 6.439 -10.887 1.00 97.62 114 GLN A CA 1
ATOM 847 C C . GLN A 1 114 ? -3.611 5.775 -11.436 1.00 97.62 114 GLN A C 1
ATOM 849 O O . GLN A 1 114 ? -3.021 6.296 -12.384 1.00 97.62 114 GLN A O 1
ATOM 854 N N . CYS A 1 115 ? -3.212 4.614 -10.907 1.00 97.19 115 CYS A N 1
ATOM 855 C CA . CYS A 1 115 ? -2.078 3.848 -11.435 1.00 97.19 115 CYS A CA 1
ATOM 856 C C . CYS A 1 115 ? -2.300 3.400 -12.888 1.00 97.19 115 CYS A C 1
ATOM 858 O O . CYS A 1 115 ? -1.412 3.559 -13.734 1.00 97.19 115 CYS A O 1
ATOM 860 N N . GLN A 1 116 ? -3.504 2.920 -13.207 1.00 96.19 116 GLN A N 1
ATOM 861 C CA . GLN A 1 116 ? -3.901 2.556 -14.569 1.00 96.19 116 GLN A CA 1
ATOM 862 C C . GLN A 1 116 ? -3.869 3.765 -15.498 1.00 96.19 116 GLN A C 1
ATOM 864 O O . GLN A 1 116 ? -3.210 3.718 -16.533 1.00 96.19 116 GLN A O 1
ATOM 869 N N . ARG A 1 117 ? -4.474 4.884 -15.087 1.00 96.25 117 ARG A N 1
ATOM 870 C CA . ARG A 1 117 ? -4.449 6.134 -15.852 1.00 96.25 117 ARG A CA 1
ATOM 871 C C . ARG A 1 117 ? -3.020 6.575 -16.179 1.00 96.25 117 ARG A C 1
ATOM 873 O O . ARG A 1 117 ? -2.741 6.958 -17.311 1.00 96.25 117 ARG A O 1
ATOM 880 N N . MET A 1 118 ? -2.099 6.530 -15.214 1.00 94.38 118 MET A N 1
ATOM 881 C CA . MET A 1 118 ? -0.691 6.880 -15.457 1.00 94.38 118 MET A CA 1
ATOM 882 C C . MET A 1 118 ? -0.003 5.910 -16.423 1.00 94.38 118 MET A C 1
ATOM 884 O O . MET A 1 118 ? 0.768 6.344 -17.285 1.00 94.38 118 MET A O 1
ATOM 888 N N . SER A 1 119 ? -0.301 4.616 -16.310 1.00 92.88 119 SER A N 1
ATOM 889 C CA . SER A 1 119 ? 0.227 3.592 -17.215 1.00 92.88 119 SER A CA 1
ATOM 890 C C . SER A 1 119 ? -0.278 3.810 -18.645 1.00 92.88 119 SER A C 1
ATOM 892 O O . SER A 1 119 ? 0.521 3.854 -19.577 1.00 92.88 119 SER A O 1
ATOM 894 N N . GLU A 1 120 ? -1.576 4.059 -18.827 1.00 92.81 120 GLU A N 1
ATOM 895 C CA . GLU A 1 120 ? -2.188 4.357 -20.129 1.00 92.81 120 GLU A CA 1
ATOM 896 C C . GLU A 1 120 ? -1.609 5.618 -20.773 1.00 92.81 120 GLU A C 1
ATOM 898 O O . GLU A 1 120 ? -1.202 5.595 -21.935 1.00 92.81 120 GLU A O 1
ATOM 903 N N . LEU A 1 121 ? -1.481 6.705 -20.008 1.00 93.00 121 LEU A N 1
ATOM 904 C CA . LEU A 1 121 ? -0.861 7.942 -20.491 1.00 93.00 121 LEU A CA 1
ATOM 905 C C . LEU A 1 121 ? 0.604 7.742 -20.909 1.00 93.00 121 LEU A C 1
ATOM 907 O O . LEU A 1 121 ? 1.079 8.421 -21.821 1.00 93.00 121 LEU A O 1
ATOM 911 N N . THR A 1 122 ? 1.319 6.820 -20.263 1.00 90.50 122 THR A N 1
ATOM 912 C CA . THR A 1 122 ? 2.698 6.466 -20.625 1.00 90.50 122 THR A CA 1
ATOM 913 C C . THR A 1 122 ? 2.740 5.680 -21.937 1.00 90.50 122 THR A C 1
ATOM 915 O O . THR A 1 122 ? 3.549 6.001 -22.808 1.00 90.50 122 THR A O 1
ATOM 918 N N . MET A 1 123 ? 1.822 4.726 -22.125 1.00 88.44 123 MET A N 1
ATOM 919 C CA . MET A 1 123 ? 1.711 3.919 -23.350 1.00 88.44 123 MET A CA 1
ATOM 920 C C . MET A 1 123 ? 1.367 4.746 -24.597 1.00 88.44 123 MET A C 1
ATOM 922 O O . MET A 1 123 ? 1.758 4.386 -25.704 1.00 88.44 123 MET A O 1
ATOM 926 N N . LEU A 1 124 ? 0.686 5.886 -24.440 1.00 90.81 124 LEU A N 1
ATOM 927 C CA . LEU A 1 124 ? 0.437 6.818 -25.548 1.00 90.81 124 LEU A CA 1
ATOM 928 C C . LEU A 1 124 ? 1.703 7.536 -26.040 1.00 90.81 124 LEU A C 1
ATOM 930 O O . LEU A 1 124 ? 1.725 8.037 -27.162 1.00 90.81 124 LEU A O 1
ATOM 934 N N . ARG A 1 125 ? 2.744 7.634 -25.204 1.00 88.31 125 ARG A N 1
ATOM 935 C CA . ARG A 1 125 ? 3.985 8.358 -25.525 1.00 88.31 125 ARG A CA 1
ATOM 936 C C . ARG A 1 125 ? 5.089 7.441 -26.039 1.00 88.31 125 ARG A C 1
ATOM 938 O O . ARG A 1 125 ? 5.945 7.903 -26.789 1.00 88.31 125 ARG A O 1
ATOM 945 N N . ALA A 1 126 ? 5.095 6.177 -25.622 1.00 85.19 126 ALA A N 1
ATOM 946 C CA . ALA A 1 126 ? 6.111 5.199 -25.990 1.00 85.19 126 ALA A CA 1
ATOM 947 C C . ALA A 1 126 ? 5.576 3.765 -25.874 1.00 85.19 126 ALA A C 1
ATOM 949 O O . ALA A 1 126 ? 4.656 3.494 -25.104 1.00 85.19 126 ALA A O 1
ATOM 950 N N . ALA A 1 127 ? 6.197 2.835 -26.605 1.00 86.25 127 ALA A N 1
ATOM 951 C CA . ALA A 1 127 ? 5.914 1.412 -26.454 1.00 86.25 127 ALA A CA 1
ATOM 952 C C . ALA A 1 127 ? 6.237 0.933 -25.020 1.00 86.25 127 ALA A C 1
ATOM 954 O O . ALA A 1 127 ? 7.219 1.408 -24.438 1.00 86.25 127 ALA A O 1
ATOM 955 N N . PRO A 1 128 ? 5.458 -0.010 -24.453 1.00 86.69 128 PRO A N 1
ATOM 956 C CA . PRO A 1 128 ? 5.738 -0.571 -23.138 1.00 86.69 128 PRO A CA 1
ATOM 957 C C . PRO A 1 128 ? 7.147 -1.164 -23.063 1.00 86.69 128 PRO A C 1
ATOM 959 O O . PRO A 1 128 ? 7.554 -1.958 -23.910 1.00 86.69 128 PRO A O 1
ATOM 962 N N . THR A 1 129 ? 7.875 -0.799 -22.015 1.00 90.25 129 THR A N 1
ATOM 963 C CA . THR A 1 129 ? 9.185 -1.357 -21.672 1.00 90.25 129 THR A CA 1
ATOM 964 C C . THR A 1 129 ? 9.113 -2.076 -20.332 1.00 90.25 129 THR A C 1
ATOM 966 O O . THR A 1 129 ? 8.154 -1.925 -19.572 1.00 90.25 129 THR A O 1
ATOM 969 N N . GLU A 1 130 ? 10.153 -2.820 -19.982 1.00 90.25 130 GLU A N 1
ATOM 970 C CA . GLU A 1 130 ? 10.290 -3.371 -18.634 1.00 90.25 130 GLU A CA 1
ATOM 971 C C . GLU A 1 130 ? 10.174 -2.292 -17.541 1.00 90.25 130 GLU A C 1
ATOM 973 O O . GLU A 1 130 ? 9.445 -2.462 -16.565 1.00 90.25 130 GLU A O 1
ATOM 978 N N . GLN A 1 131 ? 10.779 -1.123 -17.763 1.00 91.94 131 GLN A N 1
ATOM 979 C CA . GLN A 1 131 ? 10.681 0.002 -16.836 1.00 91.94 131 GLN A CA 1
ATOM 980 C C . GLN A 1 131 ? 9.229 0.459 -16.620 1.00 91.94 131 GLN A C 1
ATOM 982 O O . GLN A 1 131 ? 8.855 0.835 -15.505 1.00 91.94 131 GLN A O 1
ATOM 987 N N . THR A 1 132 ? 8.393 0.422 -17.664 1.00 92.94 132 THR A N 1
ATOM 988 C CA . THR A 1 132 ? 6.964 0.751 -17.524 1.00 92.94 132 THR A CA 1
ATOM 989 C C . THR A 1 132 ? 6.214 -0.280 -16.682 1.00 92.94 132 THR A C 1
ATOM 991 O O . THR A 1 132 ? 5.373 0.110 -15.876 1.00 92.94 132 THR A O 1
ATOM 994 N N . GLN A 1 133 ? 6.568 -1.565 -16.779 1.00 94.75 133 GLN A N 1
ATOM 995 C CA . GLN A 1 133 ? 5.966 -2.624 -15.961 1.00 94.75 133 GLN A CA 1
ATOM 996 C C . GLN A 1 133 ? 6.369 -2.490 -14.489 1.00 94.75 133 GLN A C 1
ATOM 998 O O . GLN A 1 133 ? 5.510 -2.540 -13.612 1.00 94.75 133 GLN A O 1
ATOM 1003 N N . ILE A 1 134 ? 7.652 -2.227 -14.213 1.00 96.56 134 ILE A N 1
ATOM 1004 C CA . ILE A 1 134 ? 8.152 -1.972 -12.851 1.00 96.56 134 ILE A CA 1
ATOM 1005 C C . ILE A 1 134 ? 7.460 -0.749 -12.243 1.00 96.56 134 ILE A C 1
ATOM 1007 O O . ILE A 1 134 ? 7.044 -0.775 -11.088 1.00 96.56 134 ILE A O 1
ATOM 1011 N N . THR A 1 135 ? 7.297 0.323 -13.024 1.00 96.06 135 THR A N 1
ATOM 1012 C CA . THR A 1 135 ? 6.628 1.549 -12.564 1.00 96.06 135 THR A CA 1
ATOM 1013 C C . THR A 1 135 ? 5.156 1.297 -12.234 1.00 96.06 135 THR A C 1
ATOM 1015 O O . THR A 1 135 ? 4.673 1.784 -11.211 1.00 96.06 135 THR A O 1
ATOM 1018 N N . ALA A 1 136 ? 4.454 0.510 -13.055 1.00 96.50 136 ALA A N 1
ATOM 1019 C CA . ALA A 1 136 ? 3.073 0.119 -12.791 1.00 96.50 136 ALA A CA 1
ATOM 1020 C C . ALA A 1 136 ? 2.959 -0.734 -11.515 1.00 96.50 136 ALA A C 1
ATOM 1022 O O . ALA A 1 136 ? 2.184 -0.392 -10.624 1.00 96.50 136 ALA A O 1
ATOM 1023 N N . ALA A 1 137 ? 3.791 -1.773 -11.374 1.00 97.94 137 ALA A N 1
ATOM 1024 C CA . ALA A 1 137 ? 3.802 -2.632 -10.189 1.00 97.94 137 ALA A CA 1
ATOM 1025 C C . ALA A 1 137 ? 4.144 -1.853 -8.909 1.00 97.94 137 ALA A C 1
ATOM 1027 O O . ALA A 1 137 ? 3.489 -2.024 -7.881 1.00 97.94 137 ALA A O 1
ATOM 1028 N N . ARG A 1 138 ? 5.123 -0.940 -8.976 1.00 97.94 138 ARG A N 1
ATOM 1029 C CA . ARG A 1 138 ? 5.444 -0.035 -7.868 1.00 97.94 138 ARG A CA 1
ATOM 1030 C C . ARG A 1 138 ? 4.246 0.830 -7.498 1.00 97.94 138 ARG A C 1
ATOM 1032 O O . ARG A 1 138 ? 3.934 0.932 -6.317 1.00 97.94 138 ARG A O 1
ATOM 1039 N N . CYS A 1 139 ? 3.573 1.429 -8.483 1.00 98.31 139 CYS A N 1
ATOM 1040 C CA . CYS A 1 139 ? 2.391 2.248 -8.228 1.00 98.31 139 CYS A CA 1
ATOM 1041 C C . CYS A 1 139 ? 1.312 1.452 -7.492 1.00 98.31 139 CYS A C 1
ATOM 1043 O O . CYS A 1 139 ? 0.815 1.906 -6.464 1.00 98.31 139 CYS A O 1
ATOM 1045 N N . ASP A 1 140 ? 1.005 0.245 -7.966 1.00 98.19 140 ASP A N 1
ATOM 1046 C CA . ASP A 1 140 ? 0.002 -0.617 -7.346 1.00 98.19 140 ASP A CA 1
ATOM 1047 C C . ASP A 1 140 ? 0.390 -1.020 -5.920 1.00 98.19 140 ASP A C 1
ATOM 1049 O O . ASP A 1 140 ? -0.448 -0.993 -5.014 1.00 98.19 140 ASP A O 1
ATOM 1053 N N . ALA A 1 141 ? 1.657 -1.357 -5.679 1.00 98.50 141 ALA A N 1
ATOM 1054 C CA . ALA A 1 141 ? 2.138 -1.667 -4.341 1.00 98.50 141 ALA A CA 1
ATOM 1055 C C . ALA A 1 141 ? 2.022 -0.446 -3.411 1.00 98.50 141 ALA A C 1
ATOM 1057 O O . ALA A 1 141 ? 1.496 -0.557 -2.305 1.00 98.50 141 ALA A O 1
ATOM 1058 N N . THR A 1 142 ? 2.461 0.736 -3.857 1.00 98.50 142 THR A N 1
ATOM 1059 C CA . THR A 1 142 ? 2.334 1.991 -3.098 1.00 98.50 142 THR A CA 1
ATOM 1060 C C . THR A 1 142 ? 0.867 2.351 -2.836 1.00 98.50 142 THR A C 1
ATOM 1062 O O . THR A 1 142 ? 0.536 2.777 -1.732 1.00 98.50 142 THR A O 1
ATOM 1065 N N . ALA A 1 143 ? -0.032 2.130 -3.799 1.00 98.38 143 ALA A N 1
ATOM 1066 C CA . ALA A 1 143 ? -1.468 2.348 -3.642 1.00 98.38 143 ALA A CA 1
ATOM 1067 C C . ALA A 1 143 ? -2.060 1.516 -2.494 1.00 98.38 143 ALA A C 1
ATOM 1069 O O . ALA A 1 143 ? -2.853 2.041 -1.715 1.00 98.38 143 ALA A O 1
ATOM 1070 N N . ASN A 1 144 ? -1.650 0.250 -2.357 1.00 98.69 144 ASN A N 1
ATOM 1071 C CA . ASN A 1 144 ? -2.072 -0.600 -1.239 1.00 98.69 144 ASN A CA 1
ATOM 1072 C C . ASN A 1 144 ? -1.456 -0.122 0.086 1.00 98.69 144 ASN A C 1
ATOM 1074 O O . ASN A 1 144 ? -2.169 -0.009 1.080 1.00 98.69 144 ASN A O 1
ATOM 1078 N N . GLY A 1 145 ? -0.171 0.245 0.091 1.00 98.50 145 GLY A N 1
ATOM 1079 C CA . GLY A 1 145 ? 0.484 0.807 1.275 1.00 98.50 145 GLY A CA 1
ATOM 1080 C C . GLY A 1 145 ? -0.184 2.090 1.788 1.00 98.50 145 GLY A C 1
ATOM 1081 O O . GLY A 1 145 ? -0.358 2.260 2.991 1.00 98.50 145 GLY A O 1
ATOM 1082 N N . LEU A 1 146 ? -0.636 2.972 0.893 1.00 98.50 146 LEU A N 1
ATOM 1083 C CA . LEU A 1 146 ? -1.366 4.188 1.271 1.00 98.50 146 LEU A CA 1
ATOM 1084 C C . LEU A 1 146 ? -2.748 3.898 1.871 1.00 98.50 146 LEU A C 1
ATOM 1086 O O . LEU A 1 146 ? -3.154 4.586 2.806 1.00 98.50 146 LEU A O 1
ATOM 1090 N N . VAL A 1 147 ? -3.455 2.878 1.374 1.00 98.75 147 VAL A N 1
ATOM 1091 C CA . VAL A 1 147 ? -4.724 2.437 1.978 1.00 98.75 147 VAL A CA 1
ATOM 1092 C C . VAL A 1 147 ? -4.489 1.886 3.378 1.00 98.75 147 VAL A C 1
ATOM 1094 O O . VAL A 1 147 ? -5.189 2.275 4.310 1.00 98.75 147 VAL A O 1
ATOM 1097 N N . PHE A 1 148 ? -3.465 1.046 3.548 1.00 98.75 148 PHE A N 1
ATOM 1098 C CA . PHE A 1 148 ? -3.065 0.563 4.867 1.00 98.75 148 PHE A CA 1
ATOM 1099 C C . PHE A 1 148 ? -2.734 1.722 5.819 1.00 98.75 148 PHE A C 1
ATOM 1101 O O . PHE A 1 148 ? -3.251 1.768 6.932 1.00 98.75 148 PHE A O 1
ATOM 1108 N N . ALA A 1 149 ? -1.945 2.701 5.366 1.00 98.56 149 ALA A N 1
ATOM 1109 C CA . ALA A 1 149 ? -1.589 3.873 6.161 1.00 98.56 149 ALA A CA 1
ATOM 1110 C C . ALA A 1 149 ? -2.811 4.665 6.644 1.00 98.56 149 ALA A C 1
ATOM 1112 O O . ALA A 1 149 ? -2.891 5.026 7.820 1.00 98.56 149 ALA A O 1
ATOM 1113 N N . LYS A 1 150 ? -3.777 4.910 5.751 1.00 98.19 150 LYS A N 1
ATOM 1114 C CA . LYS A 1 150 ? -5.030 5.587 6.098 1.00 98.19 150 LYS A CA 1
ATOM 1115 C C . LYS A 1 150 ? -5.832 4.776 7.121 1.00 98.19 150 LYS A C 1
ATOM 1117 O O . LYS A 1 150 ? -6.261 5.340 8.125 1.00 98.19 150 LYS A O 1
ATOM 1122 N N . LEU A 1 151 ? -5.968 3.466 6.906 1.00 98.44 151 LEU A N 1
ATOM 1123 C CA . LEU A 1 151 ? -6.690 2.572 7.812 1.00 98.44 151 LEU A CA 1
ATOM 1124 C C . LEU A 1 151 ? -6.065 2.559 9.215 1.00 98.44 151 LEU A C 1
ATOM 1126 O O . LEU A 1 151 ? -6.790 2.642 10.206 1.00 98.44 151 LEU A O 1
ATOM 1130 N N . VAL A 1 152 ? -4.732 2.510 9.319 1.00 98.19 152 VAL A N 1
ATOM 1131 C CA . VAL A 1 152 ? -4.009 2.608 10.600 1.00 98.19 152 VAL A CA 1
ATOM 1132 C C . VAL A 1 152 ? -4.337 3.920 11.308 1.00 98.19 152 VAL A C 1
ATOM 1134 O O . VAL A 1 152 ? -4.738 3.891 12.469 1.00 98.19 152 VAL A O 1
ATOM 1137 N N . ALA A 1 153 ? -4.243 5.052 10.605 1.00 96.38 153 ALA A N 1
ATOM 1138 C CA . ALA A 1 153 ? -4.526 6.367 11.179 1.00 96.38 153 ALA A CA 1
ATOM 1139 C C . ALA A 1 153 ? -5.983 6.500 11.662 1.00 96.38 153 ALA A C 1
ATOM 1141 O O . ALA A 1 153 ? -6.238 7.003 12.752 1.00 96.38 153 ALA A O 1
ATOM 1142 N N . GLN A 1 154 ? -6.953 6.010 10.885 1.00 95.81 154 GLN A N 1
ATOM 1143 C CA . GLN A 1 154 ? -8.376 6.086 11.239 1.00 95.81 154 GLN A CA 1
ATOM 1144 C C . GLN A 1 154 ? -8.764 5.182 12.415 1.00 95.81 154 GLN A C 1
ATOM 1146 O O . GLN A 1 154 ? -9.730 5.467 13.119 1.00 95.81 154 GLN A O 1
ATOM 1151 N N . SER A 1 155 ? -8.014 4.104 12.640 1.00 96.50 155 SER A N 1
ATOM 1152 C CA . SER A 1 155 ? -8.290 3.117 13.690 1.00 96.50 155 SER A CA 1
ATOM 1153 C C . SER A 1 155 ? -7.382 3.249 14.915 1.00 96.50 155 SER A C 1
ATOM 1155 O O . SER A 1 155 ? -7.451 2.416 15.815 1.00 96.50 155 SER A O 1
ATOM 1157 N N . GLU A 1 156 ? -6.524 4.272 14.982 1.00 92.06 156 GLU A N 1
ATOM 1158 C CA . GLU A 1 156 ? -5.568 4.449 16.083 1.00 92.06 156 GLU A CA 1
ATOM 1159 C C . GLU A 1 156 ? -6.253 4.560 17.455 1.00 92.06 156 GLU A C 1
ATOM 1161 O O . GLU A 1 156 ? -5.737 4.039 18.443 1.00 92.06 156 GLU A O 1
ATOM 1166 N N . ASN A 1 157 ? -7.433 5.185 17.501 1.00 90.94 157 ASN A N 1
ATOM 1167 C CA . ASN A 1 157 ? -8.187 5.439 18.732 1.00 90.94 157 ASN A CA 1
ATOM 1168 C C . ASN A 1 157 ? -9.028 4.244 19.216 1.00 90.94 157 ASN A C 1
ATOM 1170 O O . ASN A 1 157 ? -9.720 4.37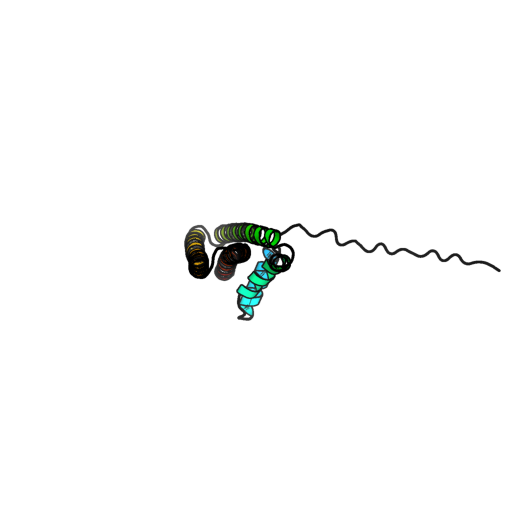2 20.219 1.00 90.94 157 ASN A O 1
ATOM 1174 N N . LEU A 1 158 ? -8.992 3.100 18.523 1.00 90.88 158 LEU A N 1
ATOM 1175 C CA . LEU A 1 158 ? -9.692 1.874 18.938 1.00 90.88 158 LEU A CA 1
ATOM 1176 C C . LEU A 1 158 ? -8.900 1.046 19.973 1.00 90.88 158 LEU A C 1
ATOM 1178 O O . LEU A 1 158 ? -9.254 -0.098 20.241 1.00 90.88 158 LEU A O 1
ATOM 1182 N N . LYS A 1 159 ? -7.798 1.589 20.499 1.00 71.12 159 LYS A N 1
ATOM 1183 C CA . LYS A 1 159 ? -6.932 0.930 21.486 1.00 71.12 159 LYS A CA 1
ATOM 1184 C C . LYS A 1 159 ? -7.569 0.846 22.868 1.00 71.12 159 LYS A C 1
ATOM 1186 O O . LYS A 1 159 ? -8.156 1.857 23.310 1.00 71.12 159 LYS A O 1
#

Sequence (159 aa):
MKRLVFIGVLALMPSTGFADDAVLPPQEQVETCLMSQAQSGGPSISCINEAQGSCIQFISDAPQAALLCFLDAQKVWTNYIGARMDFVLEKGGDDLAAVAGIEVKFDLLQNKLQCQRMSELTMLRAAPTEQTQITAARCDATANGLVFAKLVAQSENLK

Foldseek 3Di:
DDDDDDDDDDPPDPPPPDDDPDLFPDLVVLLVVLVVCVVVVHDSLVSLCVRNVSLVVCVPPPLVSSLVSLLVLLVVLVVLLVVLLVVCCVQVNDVSSVVLVVVLVVLLVVQLVVLVVVLVVVCVVDPDDSSSSSSSSNSNSSSSSVSSSVSSVVCVVSD

pLDDT: mean 90.24, std 15.2, range [42.69, 98.75]

Secondary structure (DSSP, 8-state):
----------------------SS--HHHHHHHHHHHHHHT--THHHHHHHTHHHHTTTTT-HHHHHHHHHHHHHHHHHHHHHHHHHHHHHHHHHHHHHHHHHHHHHHHHHHHHHHHHHHHHHTTS---HHHHHHHHHHHHHHHHHHHHHHHHHTGGG-

Organism: NCBI:txid658057

Radius of gyration: 21.85 Å; chains: 1; bounding box: 85×37×54 Å